Protein AF-A0A7V9T1X7-F1 (afdb_monomer)

Radius of gyration: 22.52 Å; Cα contacts (8 Å, |Δi|>4): 273; chains: 1; bounding box: 65×38×74 Å

Nearest PDB structures (foldseek):
  7rl1-assembly1_A  TM=2.220E-01  e=2.758E+00  Adeno-associated virus
  4rso-assembly1_A  TM=2.063E-01  e=3.321E+00  Non-human primate Adeno-associated virus

Secondary structure (DSSP, 8-state):
-----------EEEEEEEESTT-S-EEEETTS-TT--TTT-EEEETT--EEEEEEPPTTEEEEEEEESS-BSSSEEEE--SS-EEEEEEEEEPPP--HHHHHHHHTTSS---HHHHHHHHHHTT-SSS--HHHHHHHHHHTT----HHHHHHHHHHHHT---

Sequence (162 aa):
MPDTVRASFSAQYRVTVQLVNALPGSVATAAAPPGSDLDAGVFVPGGTPITLTATAPEGTFFGGWSGDTTSSSPALTLPMARAYSVRATFLSQVAVTVNAAADALLGRSSLTAEQASYLDSRGNRNGTFDLGDFLAFARAQGISPRAAVMQQVLSKTMGKAP

pLDDT: mean 87.81, std 11.96, range [30.59, 98.25]

Mean predicted aligned error: 7.55 Å

Solvent-accessible surface area (backbone atoms only — not comparable to full-atom values): 9573 Å² total; per-residue (Å²): 131,85,88,84,87,83,88,87,86,80,63,64,24,46,37,30,42,41,72,41,90,80,50,73,61,48,71,48,40,89,83,47,67,89,88,59,60,37,63,84,37,46,73,39,55,49,67,49,66,42,50,41,38,54,48,52,46,90,64,35,36,73,65,24,39,30,74,76,50,76,41,75,53,54,65,44,78,44,57,31,84,53,65,43,51,35,31,44,33,44,41,70,56,68,95,76,53,70,66,59,54,50,32,28,72,71,65,76,47,77,69,54,72,66,51,31,51,43,39,10,67,66,34,75,56,81,84,56,65,46,70,63,13,52,51,40,52,32,49,76,69,74,41,80,81,54,67,69,60,55,50,59,44,53,56,60,63,65,70,70,67,136

Structure (mmCIF, N/CA/C/O backbone):
data_AF-A0A7V9T1X7-F1
#
_entry.id   AF-A0A7V9T1X7-F1
#
loop_
_atom_site.group_PDB
_atom_site.id
_atom_site.type_symbol
_atom_site.label_atom_id
_atom_site.label_alt_id
_atom_site.label_comp_id
_atom_site.label_asym_id
_atom_site.label_entity_id
_atom_site.label_seq_id
_atom_site.pdbx_PDB_ins_code
_atom_site.Cartn_x
_atom_site.Cartn_y
_atom_site.Cartn_z
_atom_site.occupancy
_atom_site.B_iso_or_equiv
_atom_site.auth_seq_id
_atom_site.auth_comp_id
_atom_site.auth_asym_id
_atom_site.auth_atom_id
_atom_site.pdbx_PDB_model_num
ATOM 1 N N . MET A 1 1 ? 41.822 -3.941 -43.747 1.00 63.56 1 MET A N 1
ATOM 2 C CA . MET A 1 1 ? 41.187 -4.499 -42.535 1.00 63.56 1 MET A CA 1
ATOM 3 C C . MET A 1 1 ? 39.687 -4.413 -42.768 1.00 63.56 1 MET A C 1
ATOM 5 O O . MET A 1 1 ? 39.263 -3.319 -43.115 1.00 63.56 1 MET A O 1
ATOM 9 N N . PRO A 1 2 ? 38.902 -5.503 -42.719 1.00 70.25 2 PRO A N 1
ATOM 10 C CA . PRO A 1 2 ? 37.454 -5.371 -42.797 1.00 70.25 2 PRO A CA 1
ATOM 11 C C . PRO A 1 2 ? 36.943 -4.778 -41.481 1.00 70.25 2 PRO A C 1
ATOM 13 O O . PRO A 1 2 ? 37.338 -5.233 -40.405 1.00 70.25 2 PRO A O 1
ATOM 16 N N . ASP A 1 3 ? 36.069 -3.782 -41.565 1.00 73.88 3 ASP A N 1
ATOM 17 C CA . ASP A 1 3 ? 35.367 -3.281 -40.389 1.00 73.88 3 ASP A CA 1
ATOM 18 C C . ASP A 1 3 ? 34.322 -4.305 -39.949 1.00 73.88 3 ASP A C 1
ATOM 20 O O . ASP A 1 3 ? 33.558 -4.842 -40.752 1.00 73.88 3 ASP A O 1
ATOM 24 N N . THR A 1 4 ? 34.306 -4.600 -38.652 1.00 80.25 4 THR A N 1
ATOM 25 C CA . THR A 1 4 ? 33.301 -5.471 -38.043 1.00 80.25 4 THR A CA 1
ATOM 26 C C . THR A 1 4 ? 32.314 -4.611 -37.273 1.00 80.25 4 THR A C 1
ATOM 28 O O . THR A 1 4 ? 32.684 -3.971 -36.292 1.00 80.25 4 THR A O 1
ATOM 31 N N . VAL A 1 5 ? 31.046 -4.644 -37.674 1.00 80.25 5 VAL A N 1
ATOM 32 C CA . VAL A 1 5 ? 29.946 -4.060 -36.901 1.00 80.25 5 VAL A CA 1
ATOM 33 C C . VAL A 1 5 ? 29.268 -5.177 -36.113 1.00 80.25 5 VAL A C 1
ATOM 35 O O . VAL A 1 5 ? 28.891 -6.204 -36.677 1.00 80.25 5 VAL A O 1
ATOM 38 N N . ARG A 1 6 ? 29.118 -4.990 -34.798 1.00 81.62 6 ARG A N 1
ATOM 39 C CA . ARG A 1 6 ? 28.348 -5.887 -33.925 1.00 81.62 6 ARG A CA 1
ATOM 40 C C . ARG A 1 6 ? 27.069 -5.188 -33.482 1.00 81.62 6 ARG A C 1
ATOM 42 O O . ARG A 1 6 ? 27.130 -4.054 -33.020 1.00 81.62 6 ARG A O 1
ATOM 49 N N . ALA A 1 7 ? 25.942 -5.888 -33.572 1.00 81.31 7 ALA A N 1
ATOM 50 C CA . ALA A 1 7 ? 24.704 -5.496 -32.908 1.00 81.31 7 ALA A CA 1
ATOM 51 C C . ALA A 1 7 ? 24.566 -6.264 -31.585 1.00 81.31 7 ALA A C 1
ATOM 53 O O . ALA A 1 7 ? 24.898 -7.450 -31.517 1.00 81.31 7 ALA A O 1
ATOM 54 N N . SER A 1 8 ? 24.069 -5.597 -30.545 1.00 83.25 8 SER A N 1
ATOM 55 C CA . SER A 1 8 ? 23.649 -6.222 -29.291 1.00 83.25 8 SER A CA 1
ATOM 56 C C . SER A 1 8 ? 22.162 -5.962 -29.064 1.00 83.25 8 SER A C 1
ATOM 58 O O . SER A 1 8 ? 21.646 -4.895 -29.390 1.00 83.25 8 SER A O 1
ATOM 60 N N . PHE A 1 9 ? 21.475 -6.954 -28.504 1.00 84.50 9 PHE A N 1
ATOM 61 C CA . PHE A 1 9 ? 20.066 -6.865 -28.136 1.00 84.50 9 PHE A CA 1
ATOM 62 C C . PHE A 1 9 ? 19.936 -7.175 -26.651 1.00 84.50 9 PHE A C 1
ATOM 64 O O . PHE A 1 9 ? 20.570 -8.106 -26.151 1.00 84.50 9 PHE A O 1
ATOM 71 N N . SER A 1 10 ? 19.107 -6.409 -25.950 1.00 87.44 10 SER A N 1
ATOM 72 C CA . SER A 1 10 ? 18.728 -6.680 -24.568 1.00 87.44 10 SER A CA 1
ATOM 73 C C . SER A 1 10 ? 17.214 -6.802 -24.472 1.00 87.44 10 SER A C 1
ATOM 75 O O . SER A 1 10 ? 16.468 -6.081 -25.135 1.00 87.44 10 SER A O 1
ATOM 77 N N . ALA A 1 11 ? 16.753 -7.748 -23.657 1.00 93.06 11 ALA A N 1
ATOM 78 C CA . ALA A 1 11 ? 15.338 -7.847 -23.344 1.00 93.06 11 ALA A CA 1
ATOM 79 C C . ALA A 1 11 ? 14.935 -6.686 -22.428 1.00 93.06 11 ALA A C 1
ATOM 81 O O . ALA A 1 11 ? 15.673 -6.315 -21.511 1.00 93.06 11 ALA A O 1
ATOM 82 N N . GLN A 1 12 ? 13.738 -6.155 -22.648 1.00 96.12 12 GLN A N 1
ATOM 83 C CA . GLN A 1 12 ? 13.068 -5.253 -21.723 1.00 96.12 12 GLN A CA 1
ATOM 84 C C . GLN A 1 12 ? 11.692 -5.815 -21.396 1.00 96.12 12 GLN A C 1
ATOM 86 O O . GLN A 1 12 ? 11.034 -6.412 -22.250 1.00 96.12 12 GLN A O 1
ATOM 91 N N . TYR A 1 13 ? 11.249 -5.598 -20.166 1.00 97.44 13 TYR A N 1
ATOM 92 C CA . TYR A 1 13 ? 9.929 -5.999 -19.715 1.00 97.44 13 TYR A CA 1
ATOM 93 C C . TYR A 1 13 ? 9.149 -4.800 -19.207 1.00 97.44 13 TYR A C 1
ATOM 95 O O . TYR A 1 13 ? 9.691 -3.924 -18.533 1.00 97.44 13 TYR A O 1
ATOM 103 N N . ARG A 1 14 ? 7.857 -4.781 -19.533 1.00 97.25 14 ARG A N 1
ATOM 104 C CA . ARG A 1 14 ? 6.937 -3.735 -19.098 1.00 97.25 14 ARG A CA 1
ATOM 105 C C . ARG A 1 14 ? 6.441 -4.018 -17.683 1.00 97.25 14 ARG A C 1
ATOM 107 O O . ARG A 1 14 ? 5.999 -5.130 -17.399 1.00 97.25 14 ARG A O 1
ATOM 114 N N . VAL A 1 15 ? 6.476 -3.007 -16.824 1.00 97.75 15 VAL A N 1
ATOM 115 C CA . VAL A 1 15 ? 5.774 -2.984 -15.540 1.00 97.75 15 VAL A CA 1
ATOM 116 C C . VAL A 1 15 ? 4.600 -2.015 -15.622 1.00 97.75 15 VAL A C 1
ATOM 118 O O . VAL A 1 15 ? 4.764 -0.902 -16.119 1.00 97.75 15 VAL A O 1
ATOM 121 N N . THR A 1 16 ? 3.431 -2.431 -15.138 1.00 97.44 16 THR A N 1
ATOM 122 C CA . THR A 1 16 ? 2.274 -1.557 -14.917 1.00 97.44 16 THR A CA 1
ATOM 123 C C . THR A 1 16 ? 1.805 -1.583 -13.481 1.00 97.44 16 THR A C 1
ATOM 125 O O . THR A 1 16 ? 1.785 -2.637 -12.840 1.00 97.44 16 THR A O 1
ATOM 128 N N . VAL A 1 17 ? 1.377 -0.418 -13.005 1.00 97.12 17 VAL A N 1
ATOM 129 C CA . VAL A 1 17 ? 0.777 -0.236 -11.691 1.00 97.12 17 VAL A CA 1
ATOM 130 C C . VAL A 1 17 ? -0.567 0.449 -11.842 1.00 97.12 17 VAL A C 1
ATOM 132 O O . VAL A 1 17 ? -0.639 1.607 -12.233 1.00 97.12 17 VAL A O 1
ATOM 135 N N . GLN A 1 18 ? -1.624 -0.261 -11.463 1.00 95.50 18 GLN A N 1
ATOM 136 C CA . GLN A 1 18 ? -2.970 0.297 -11.396 1.00 95.50 18 GLN A CA 1
ATOM 137 C C . GLN A 1 18 ? -3.291 0.718 -9.967 1.00 95.50 18 GLN A C 1
ATOM 139 O O . GLN A 1 18 ? -3.219 -0.104 -9.048 1.00 95.50 18 GLN A O 1
ATOM 144 N N . LEU A 1 19 ? -3.684 1.976 -9.775 1.00 92.62 19 LEU A N 1
ATOM 145 C CA . LEU A 1 19 ? -4.285 2.400 -8.514 1.00 92.62 19 LEU A CA 1
ATOM 146 C C . LEU A 1 19 ? -5.721 1.875 -8.458 1.00 92.62 19 LEU A C 1
ATOM 148 O O . LEU A 1 19 ? -6.546 2.172 -9.320 1.00 92.62 19 LEU A O 1
ATOM 152 N N . VAL A 1 20 ? -6.017 1.057 -7.454 1.00 86.06 20 VAL A N 1
ATOM 153 C CA . VAL A 1 20 ? -7.392 0.633 -7.162 1.00 86.06 20 VAL A CA 1
ATOM 154 C C . VAL A 1 20 ? -8.113 1.805 -6.494 1.00 86.06 20 VAL A C 1
ATOM 156 O O . VAL A 1 20 ? -7.448 2.676 -5.954 1.00 86.06 20 VAL A O 1
ATOM 159 N N . ASN A 1 21 ? -9.450 1.845 -6.574 1.00 78.31 21 ASN A N 1
ATOM 160 C CA . ASN A 1 21 ? -10.377 2.727 -5.840 1.00 78.31 21 ASN A CA 1
ATOM 161 C C . ASN A 1 21 ? -10.179 4.257 -5.928 1.00 78.31 21 ASN A C 1
ATOM 163 O O . ASN A 1 21 ? -10.926 4.983 -5.277 1.00 78.31 21 ASN A O 1
ATOM 167 N N . ALA A 1 22 ? -9.264 4.742 -6.776 1.00 74.31 22 ALA A N 1
ATOM 168 C CA . ALA A 1 22 ? -9.024 6.164 -7.058 1.00 74.31 22 ALA A CA 1
ATOM 169 C C . ALA A 1 22 ? -8.796 7.038 -5.807 1.00 74.31 22 ALA A C 1
ATOM 171 O O . ALA A 1 22 ? -8.912 8.263 -5.877 1.00 74.31 22 ALA A O 1
ATOM 172 N N . LEU A 1 23 ? -8.464 6.425 -4.667 1.00 84.25 23 LEU A N 1
ATOM 173 C CA . LEU A 1 23 ? -8.081 7.169 -3.481 1.00 84.25 23 LEU A CA 1
ATOM 174 C C . LEU A 1 23 ? -6.708 7.820 -3.694 1.00 84.25 23 LEU A C 1
ATOM 176 O O . LEU A 1 23 ? -5.863 7.258 -4.400 1.00 84.25 23 LEU A O 1
ATOM 180 N N . PRO A 1 24 ? -6.465 8.994 -3.081 1.00 83.69 24 PRO A N 1
ATOM 181 C CA . PRO A 1 24 ? -5.171 9.652 -3.148 1.00 83.69 24 PRO A CA 1
ATOM 182 C C . PRO A 1 24 ? -4.053 8.707 -2.695 1.00 83.69 24 PRO A C 1
ATOM 184 O O . PRO A 1 24 ? -4.128 8.086 -1.638 1.00 83.69 24 PRO A O 1
ATOM 187 N N . GLY A 1 25 ? -3.011 8.606 -3.510 1.00 89.56 25 GLY A N 1
ATOM 188 C CA . GLY A 1 25 ? -1.891 7.698 -3.311 1.00 89.56 25 GLY A CA 1
ATOM 189 C C . GLY A 1 25 ? -0.936 7.806 -4.486 1.00 89.56 25 GLY A C 1
ATOM 190 O O . GLY A 1 25 ? -1.341 8.160 -5.593 1.00 89.56 25 GLY A O 1
ATOM 191 N N . SER A 1 26 ? 0.341 7.532 -4.255 1.00 93.19 26 SER A N 1
ATOM 192 C CA . SER A 1 26 ? 1.324 7.500 -5.333 1.00 93.19 26 SER A CA 1
ATOM 193 C C . SER A 1 26 ? 2.163 6.239 -5.266 1.00 93.19 26 SER A C 1
ATOM 195 O O . SER A 1 26 ? 2.379 5.647 -4.206 1.00 93.19 26 SER A O 1
ATOM 197 N N . VAL A 1 27 ? 2.627 5.816 -6.436 1.00 95.44 27 VAL A N 1
ATOM 198 C CA . VAL A 1 27 ? 3.621 4.762 -6.573 1.00 95.44 27 VAL A CA 1
ATOM 199 C C . VAL A 1 27 ? 4.770 5.316 -7.392 1.00 95.44 27 VAL A C 1
ATOM 201 O O . VAL A 1 27 ? 4.555 5.953 -8.419 1.00 95.44 27 VAL A O 1
ATOM 204 N N . ALA A 1 28 ? 5.990 5.064 -6.936 1.00 95.31 28 ALA A N 1
ATOM 205 C CA . ALA A 1 28 ? 7.202 5.450 -7.638 1.00 95.31 28 ALA A CA 1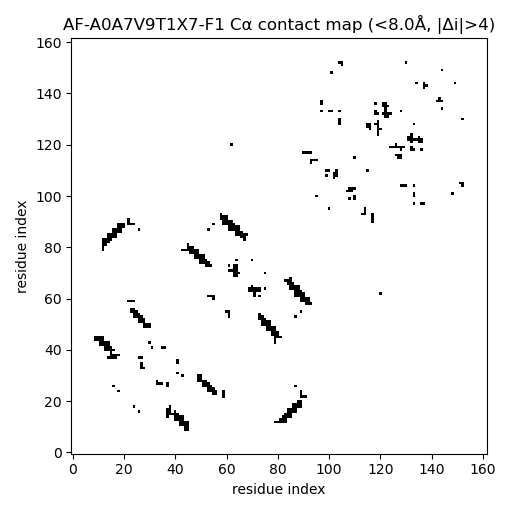
ATOM 206 C C . ALA A 1 28 ? 8.205 4.295 -7.675 1.00 95.31 28 ALA A C 1
ATOM 208 O O . ALA A 1 28 ? 8.146 3.358 -6.878 1.00 95.31 28 ALA A O 1
ATOM 209 N N . THR A 1 29 ? 9.156 4.381 -8.600 1.00 95.81 29 THR A N 1
ATOM 210 C CA . THR A 1 29 ? 10.301 3.476 -8.682 1.00 95.81 29 THR A CA 1
ATOM 211 C C . THR A 1 29 ? 11.522 4.231 -9.178 1.00 95.81 29 THR A C 1
ATOM 213 O O . THR A 1 29 ? 11.394 5.118 -10.013 1.00 95.81 29 THR A O 1
ATOM 216 N N . ALA A 1 30 ? 12.711 3.867 -8.697 1.00 93.25 30 ALA A N 1
ATOM 217 C CA . ALA A 1 30 ? 13.966 4.451 -9.175 1.00 93.25 30 ALA A CA 1
ATOM 218 C C . ALA A 1 30 ? 14.334 4.006 -10.605 1.00 93.25 30 ALA A C 1
ATOM 220 O O . ALA A 1 30 ? 15.217 4.591 -11.223 1.00 93.25 30 ALA A O 1
ATOM 221 N N . ALA A 1 31 ? 13.659 2.981 -11.139 1.00 90.31 31 ALA A N 1
ATOM 222 C CA . ALA A 1 31 ? 13.845 2.510 -12.511 1.00 90.31 31 ALA A CA 1
ATOM 223 C C . ALA A 1 31 ? 13.173 3.407 -13.569 1.00 90.31 31 ALA A C 1
ATOM 225 O O . ALA A 1 31 ? 13.280 3.131 -14.761 1.00 90.31 31 ALA A O 1
ATOM 226 N N . ALA A 1 32 ? 12.475 4.461 -13.141 1.00 89.94 32 ALA A N 1
ATOM 227 C CA . ALA A 1 32 ? 11.799 5.424 -13.996 1.00 89.94 32 ALA A CA 1
ATOM 228 C C . ALA A 1 32 ? 12.011 6.848 -13.449 1.00 89.94 32 ALA A C 1
ATOM 230 O O . ALA A 1 32 ? 12.193 7.015 -12.240 1.00 89.94 32 ALA A O 1
ATOM 231 N N . PRO A 1 33 ? 11.951 7.892 -14.293 1.00 89.75 33 PRO A N 1
ATOM 232 C CA . PRO A 1 33 ? 11.900 9.267 -13.810 1.00 89.75 33 PRO A CA 1
ATOM 233 C C . PRO A 1 33 ? 10.741 9.487 -12.817 1.00 89.75 33 PRO A C 1
ATOM 235 O O . PRO A 1 33 ? 9.663 8.904 -13.000 1.00 89.75 33 PRO A O 1
ATOM 238 N N . PRO A 1 34 ? 10.907 10.348 -11.796 1.00 86.69 34 PRO A N 1
ATOM 239 C CA . PRO A 1 34 ? 9.810 10.740 -10.915 1.00 86.69 34 PRO A CA 1
ATOM 240 C C . PRO A 1 34 ? 8.600 11.253 -11.707 1.00 86.69 34 PRO A C 1
ATOM 242 O O . PRO A 1 34 ? 8.755 12.028 -12.647 1.00 86.69 34 PRO A O 1
ATOM 245 N N . GLY A 1 35 ? 7.398 10.816 -11.325 1.00 83.25 35 GLY A N 1
ATOM 246 C CA . GLY A 1 35 ? 6.154 11.190 -12.007 1.00 83.25 35 GLY A CA 1
ATOM 247 C C . GLY A 1 35 ? 5.857 10.419 -13.298 1.00 83.25 35 GLY A C 1
ATOM 248 O O . GLY A 1 35 ? 4.893 10.756 -13.977 1.00 83.25 35 GLY A O 1
ATOM 249 N N . SER A 1 36 ? 6.646 9.392 -13.638 1.00 90.69 36 SER A N 1
ATOM 250 C CA . SER A 1 36 ? 6.313 8.486 -14.746 1.00 90.69 36 SER A CA 1
ATOM 251 C C . SER A 1 36 ? 4.921 7.877 -14.567 1.00 90.69 36 SER A C 1
ATOM 253 O O . SER A 1 36 ? 4.573 7.424 -13.475 1.00 90.69 36 SER A O 1
ATOM 255 N N . ASP A 1 37 ? 4.156 7.817 -15.657 1.00 91.81 37 ASP A N 1
ATOM 256 C CA . ASP A 1 37 ? 2.854 7.158 -15.682 1.00 91.81 37 ASP A CA 1
ATOM 257 C C . ASP A 1 37 ? 3.035 5.633 -15.654 1.00 91.81 37 ASP A C 1
ATOM 259 O O . ASP A 1 37 ? 3.262 4.972 -16.670 1.00 91.81 37 ASP A O 1
ATOM 263 N N . LEU A 1 38 ? 2.973 5.068 -14.449 1.00 94.06 38 LEU A N 1
ATOM 264 C CA . LEU A 1 38 ? 3.076 3.629 -14.241 1.00 94.06 38 LEU A CA 1
ATOM 265 C C . LEU A 1 38 ? 1.819 2.868 -14.685 1.00 94.06 38 LEU A C 1
ATOM 267 O O . LEU A 1 38 ? 1.917 1.655 -14.853 1.00 94.06 38 LEU A O 1
ATOM 271 N N . ASP A 1 39 ? 0.678 3.520 -14.917 1.00 93.62 39 ASP A N 1
ATOM 272 C CA . ASP A 1 39 ? -0.510 2.855 -15.473 1.00 93.62 39 ASP A CA 1
ATOM 273 C C . ASP A 1 39 ? -0.333 2.635 -16.986 1.00 93.62 39 ASP A C 1
ATOM 275 O O . ASP A 1 39 ? -0.495 1.522 -17.503 1.00 93.62 39 ASP A O 1
ATOM 279 N N . ALA A 1 40 ? 0.179 3.656 -17.689 1.00 93.44 40 ALA A N 1
ATOM 280 C CA . ALA A 1 40 ? 0.662 3.528 -19.069 1.00 93.44 40 ALA A CA 1
ATOM 281 C C . ALA A 1 40 ? 1.905 2.627 -19.194 1.00 93.44 40 ALA A C 1
ATOM 283 O O . ALA A 1 40 ? 2.182 2.082 -20.269 1.00 93.44 40 ALA A O 1
ATOM 284 N N . GLY A 1 41 ? 2.595 2.383 -18.084 1.00 95.19 41 GLY A N 1
ATOM 285 C CA . GLY A 1 41 ? 3.633 1.378 -17.920 1.00 95.19 41 GLY A CA 1
ATOM 286 C C . GLY A 1 41 ? 5.028 1.830 -18.337 1.00 95.19 41 GLY A C 1
ATOM 287 O O . GLY A 1 41 ? 5.219 2.649 -19.231 1.00 95.19 41 GLY A O 1
ATOM 288 N N . VAL A 1 42 ? 6.028 1.235 -17.690 1.00 95.75 42 VAL A N 1
ATOM 289 C CA . VAL A 1 42 ? 7.449 1.546 -17.890 1.00 95.75 42 VAL A CA 1
ATOM 290 C C . VAL A 1 42 ? 8.194 0.291 -18.333 1.00 95.75 42 VAL A C 1
ATOM 292 O O . VAL A 1 42 ? 7.947 -0.797 -17.817 1.00 95.75 42 VAL A O 1
ATOM 295 N N . PHE A 1 43 ? 9.115 0.431 -19.286 1.00 95.31 43 PHE A N 1
ATOM 296 C CA . PHE A 1 43 ? 9.993 -0.655 -19.719 1.00 95.31 43 PHE A CA 1
ATOM 297 C C . PHE A 1 43 ? 11.300 -0.639 -18.936 1.00 95.31 43 PHE A C 1
ATOM 299 O O . PHE A 1 43 ? 11.978 0.382 -18.857 1.00 95.31 43 PHE A O 1
ATOM 306 N N . VAL A 1 44 ? 11.664 -1.794 -18.387 1.00 95.44 44 VAL A N 1
ATOM 307 C CA . VAL A 1 44 ? 12.876 -1.979 -17.587 1.00 95.44 44 VAL A CA 1
ATOM 308 C C . VAL A 1 44 ? 13.724 -3.090 -18.205 1.00 95.44 44 VAL A C 1
ATOM 310 O O . VAL A 1 44 ? 13.154 -4.079 -18.677 1.00 95.44 44 VAL A O 1
ATOM 313 N N . PRO A 1 45 ? 15.066 -2.976 -18.209 1.00 95.50 45 PRO A N 1
ATOM 314 C CA . PRO A 1 45 ? 15.942 -4.064 -18.628 1.00 95.50 45 PRO A CA 1
ATOM 315 C C . PRO A 1 45 ? 15.639 -5.381 -17.905 1.00 95.50 45 PRO A C 1
ATOM 317 O O . PRO A 1 45 ? 15.465 -5.423 -16.685 1.00 95.50 45 PRO A O 1
ATOM 320 N N . GLY A 1 46 ? 15.599 -6.472 -18.667 1.00 96.25 46 GLY A N 1
ATOM 321 C CA . GLY A 1 46 ? 15.377 -7.805 -18.125 1.00 96.25 46 GLY A CA 1
ATOM 322 C C . GLY A 1 46 ? 16.456 -8.211 -17.122 1.00 96.25 46 GLY A C 1
ATOM 323 O O . GLY A 1 46 ? 17.633 -7.902 -17.299 1.00 96.25 46 GLY A O 1
ATOM 324 N N . GLY A 1 47 ? 16.042 -8.894 -16.055 1.00 94.62 47 GLY A N 1
ATOM 325 C CA . GLY A 1 47 ? 16.928 -9.361 -14.986 1.00 94.62 47 GLY A CA 1
ATOM 326 C C . GLY A 1 47 ? 17.455 -8.259 -14.063 1.00 94.62 47 GLY A C 1
ATOM 327 O O . GLY A 1 47 ? 18.296 -8.550 -13.218 1.00 94.62 47 GLY A O 1
ATOM 328 N N . THR A 1 48 ? 16.980 -7.016 -14.207 1.00 95.00 48 THR A N 1
ATOM 329 C CA . THR A 1 48 ? 17.295 -5.908 -13.296 1.00 95.00 48 THR A CA 1
ATOM 330 C C . THR A 1 48 ? 16.168 -5.761 -12.277 1.00 95.00 48 THR A C 1
ATOM 332 O O . THR A 1 48 ? 15.089 -5.290 -12.646 1.00 95.00 48 THR A O 1
ATOM 335 N N . PRO A 1 49 ? 16.371 -6.138 -11.002 1.00 96.56 49 PRO A N 1
ATOM 336 C CA . PRO A 1 49 ? 15.338 -5.976 -9.996 1.00 96.56 49 PRO A CA 1
ATOM 337 C C . PRO A 1 49 ? 14.985 -4.503 -9.795 1.00 96.56 49 PRO A C 1
ATOM 339 O O . PRO A 1 49 ? 15.868 -3.650 -9.706 1.00 96.56 49 PRO A O 1
ATOM 342 N N . ILE A 1 50 ? 13.694 -4.215 -9.674 1.00 97.19 50 ILE A N 1
ATOM 343 C CA . ILE A 1 50 ? 13.181 -2.889 -9.326 1.00 97.19 50 ILE A CA 1
ATOM 344 C C . ILE A 1 50 ? 12.433 -2.954 -8.010 1.00 97.19 50 ILE A C 1
ATOM 346 O O . ILE A 1 50 ? 11.861 -3.987 -7.668 1.00 97.19 50 ILE A O 1
ATOM 350 N N . THR A 1 51 ? 12.370 -1.827 -7.312 1.00 97.88 51 THR A N 1
ATOM 351 C CA . THR A 1 51 ? 11.489 -1.662 -6.156 1.00 97.88 51 THR A CA 1
ATOM 352 C C . THR A 1 51 ? 10.436 -0.617 -6.487 1.00 97.88 51 THR A C 1
ATOM 354 O O . THR A 1 51 ? 10.768 0.505 -6.878 1.00 97.88 51 THR A O 1
ATOM 357 N N . LEU A 1 52 ? 9.171 -1.009 -6.364 1.00 97.81 52 LEU A N 1
ATOM 358 C CA . LEU A 1 52 ? 8.026 -0.113 -6.345 1.00 97.81 52 LEU A CA 1
ATOM 359 C C . LEU A 1 52 ? 7.789 0.323 -4.900 1.00 97.81 52 LEU A C 1
ATOM 361 O O . LEU A 1 52 ? 7.744 -0.516 -3.998 1.00 97.81 52 LEU A O 1
ATOM 365 N N . THR A 1 53 ? 7.612 1.621 -4.689 1.00 97.31 53 THR A N 1
ATOM 366 C CA . THR A 1 53 ? 7.342 2.207 -3.377 1.00 97.31 53 THR A CA 1
ATOM 367 C C . THR A 1 53 ? 5.994 2.903 -3.422 1.00 97.31 53 THR A C 1
ATOM 369 O O . THR A 1 53 ? 5.824 3.863 -4.172 1.00 97.31 53 THR A O 1
ATOM 372 N N . ALA A 1 54 ? 5.045 2.423 -2.621 1.00 96.31 54 ALA A N 1
ATOM 373 C CA . ALA A 1 54 ? 3.766 3.083 -2.408 1.00 96.31 54 ALA A CA 1
ATOM 374 C C . ALA A 1 54 ? 3.882 4.136 -1.299 1.00 96.31 54 ALA A C 1
ATOM 376 O O . ALA A 1 54 ? 4.416 3.868 -0.221 1.00 96.31 54 ALA A O 1
ATOM 377 N N . THR A 1 55 ? 3.353 5.330 -1.547 1.00 95.19 55 THR A N 1
ATOM 378 C CA . THR A 1 55 ? 3.272 6.417 -0.569 1.00 95.19 55 THR A CA 1
ATOM 379 C C . THR A 1 55 ? 1.816 6.817 -0.390 1.00 95.19 55 THR A C 1
ATOM 381 O O . THR A 1 55 ? 1.157 7.261 -1.329 1.00 95.19 55 THR A O 1
ATOM 384 N N . ALA A 1 56 ? 1.312 6.619 0.827 1.00 93.69 56 ALA A N 1
ATOM 385 C CA . ALA A 1 56 ? -0.029 7.026 1.216 1.00 93.69 56 ALA A CA 1
ATOM 386 C C . ALA A 1 56 ? 0.021 8.463 1.770 1.00 93.69 56 ALA A C 1
ATOM 388 O O . ALA A 1 56 ? 0.812 8.712 2.686 1.00 93.69 56 ALA A O 1
ATOM 389 N N . PRO A 1 57 ? -0.760 9.413 1.229 1.00 92.31 57 PRO A N 1
ATOM 390 C CA . PRO A 1 57 ? -0.914 10.735 1.825 1.00 92.31 57 PRO A CA 1
ATOM 391 C C . PRO A 1 57 ? -1.674 10.668 3.156 1.00 92.31 57 PRO A C 1
ATOM 393 O O . PRO A 1 57 ? -2.301 9.658 3.490 1.00 92.31 57 PRO A O 1
ATOM 396 N N . GLU A 1 58 ? -1.642 11.771 3.904 1.00 89.56 58 GLU A N 1
ATOM 397 C CA . GLU A 1 58 ? -2.402 11.919 5.146 1.00 89.56 58 GLU A CA 1
ATOM 398 C C . GLU A 1 58 ? -3.895 11.613 4.937 1.00 89.56 58 GLU A C 1
ATOM 400 O O . GLU A 1 58 ? -4.477 11.942 3.903 1.00 89.56 58 GLU A O 1
ATOM 405 N N . GLY A 1 59 ? -4.509 10.947 5.917 1.00 88.38 59 GLY A N 1
ATOM 406 C CA . GLY A 1 59 ? -5.904 10.512 5.830 1.00 88.38 59 GLY A CA 1
ATOM 407 C C . GLY A 1 59 ? -6.111 9.237 5.009 1.00 88.38 59 GLY A C 1
ATOM 408 O O . GLY A 1 59 ? -7.244 8.782 4.869 1.00 88.38 59 GLY A O 1
ATOM 409 N N . THR A 1 60 ? -5.042 8.616 4.505 1.00 90.62 60 THR A N 1
ATOM 410 C CA . THR A 1 60 ? -5.086 7.312 3.833 1.00 90.62 60 THR A CA 1
ATOM 411 C C . THR A 1 60 ? -3.989 6.389 4.355 1.00 90.62 60 THR A C 1
ATOM 413 O O . THR A 1 60 ? -3.054 6.807 5.037 1.00 90.62 60 THR A O 1
ATOM 416 N N . PHE A 1 61 ? -4.077 5.107 4.022 1.00 89.00 61 PHE A N 1
ATOM 417 C CA . PHE A 1 61 ? -2.992 4.157 4.234 1.00 89.00 61 PHE A CA 1
ATOM 418 C C . PHE A 1 61 ? -2.886 3.183 3.063 1.00 89.00 61 PHE A C 1
ATOM 420 O O . PHE A 1 61 ? -3.819 2.995 2.280 1.00 89.00 61 PHE A O 1
ATOM 427 N N . PHE A 1 62 ? -1.722 2.546 2.954 1.00 92.62 62 PHE A N 1
ATOM 428 C CA . PHE A 1 62 ? -1.485 1.518 1.954 1.00 92.62 62 PHE A CA 1
ATOM 429 C C . PHE A 1 62 ? -2.163 0.203 2.364 1.00 92.62 62 PHE A C 1
ATOM 431 O O . PHE A 1 62 ? -1.806 -0.400 3.377 1.00 92.62 62 PHE A O 1
ATOM 438 N N . GLY A 1 63 ? -3.143 -0.231 1.573 1.00 89.75 63 GLY A N 1
ATOM 439 C CA . GLY A 1 63 ? -3.915 -1.457 1.779 1.00 89.75 63 GLY A CA 1
ATOM 440 C C . GLY A 1 63 ? -3.223 -2.720 1.258 1.00 89.75 63 GLY A C 1
ATOM 441 O O . GLY A 1 63 ? -3.509 -3.810 1.748 1.00 89.75 63 GLY A O 1
ATOM 442 N N . GLY A 1 64 ? -2.288 -2.588 0.312 1.00 93.19 64 GLY A N 1
ATOM 443 C CA . GLY A 1 64 ? -1.493 -3.706 -0.199 1.00 93.19 64 GLY A CA 1
ATOM 444 C C . GLY A 1 64 ? -1.347 -3.740 -1.720 1.00 93.19 64 GLY A C 1
ATOM 445 O O . GLY A 1 64 ? -2.054 -3.058 -2.467 1.00 93.19 64 GLY A O 1
ATOM 446 N N . TRP A 1 65 ? -0.413 -4.579 -2.160 1.00 96.50 65 TRP A N 1
ATOM 447 C CA . TRP A 1 65 ? -0.193 -4.970 -3.546 1.00 96.50 65 TRP A CA 1
ATOM 448 C C . TRP A 1 65 ? -1.021 -6.205 -3.901 1.00 96.50 65 TRP A C 1
ATOM 450 O O . TRP A 1 65 ? -1.113 -7.141 -3.104 1.00 96.50 65 TRP A O 1
ATOM 460 N N . SER A 1 66 ? -1.566 -6.235 -5.115 1.00 96.00 66 SER A N 1
ATOM 461 C CA . SER A 1 66 ? -2.194 -7.417 -5.723 1.00 96.00 66 SER A CA 1
ATOM 462 C C . SER A 1 66 ? -1.916 -7.491 -7.233 1.00 96.00 66 SER A C 1
ATOM 464 O O . SER A 1 66 ? -1.185 -6.661 -7.775 1.00 96.00 66 SER A O 1
ATOM 466 N N . GLY A 1 67 ? -2.486 -8.480 -7.930 1.00 96.62 67 GLY A N 1
ATOM 467 C CA . GLY A 1 67 ? -2.234 -8.743 -9.350 1.00 96.62 67 GLY A CA 1
ATOM 468 C C . GLY A 1 67 ? -1.219 -9.867 -9.518 1.00 96.62 67 GLY A C 1
ATOM 469 O O . GLY A 1 67 ? -1.397 -10.938 -8.948 1.00 96.62 67 GLY A O 1
ATOM 470 N N . ASP A 1 68 ? -0.148 -9.616 -10.269 1.00 97.69 68 ASP A N 1
ATOM 471 C CA . ASP A 1 68 ? 0.925 -10.597 -10.477 1.00 97.69 68 ASP A CA 1
ATOM 472 C C . ASP A 1 68 ? 1.686 -10.987 -9.200 1.00 97.69 68 ASP A C 1
ATOM 474 O O . ASP A 1 68 ? 2.304 -12.051 -9.151 1.00 97.69 68 ASP A O 1
ATOM 478 N N . THR A 1 69 ? 1.645 -10.126 -8.181 1.00 95.56 69 THR A N 1
ATOM 479 C CA . THR A 1 69 ? 2.269 -10.349 -6.876 1.00 95.56 69 THR A CA 1
ATOM 480 C C . THR A 1 69 ? 1.369 -9.797 -5.777 1.00 95.56 69 THR A C 1
ATOM 482 O O . THR A 1 69 ? 0.715 -8.771 -5.960 1.00 95.56 69 THR A O 1
ATOM 485 N N . THR A 1 70 ? 1.377 -10.440 -4.609 1.00 94.50 70 THR A N 1
ATOM 486 C CA . THR A 1 70 ? 0.680 -9.968 -3.406 1.00 94.50 70 THR A CA 1
ATOM 487 C C . THR A 1 70 ? 1.675 -9.612 -2.310 1.00 94.50 70 THR A C 1
ATOM 489 O O . THR A 1 70 ? 2.582 -10.390 -2.020 1.00 94.50 70 THR A O 1
ATOM 492 N N . SER A 1 71 ? 1.506 -8.456 -1.675 1.00 94.81 71 SER A N 1
ATOM 493 C CA . SER A 1 71 ? 2.339 -8.037 -0.543 1.00 94.81 71 SER A CA 1
ATOM 494 C C . SER A 1 71 ? 1.633 -6.959 0.266 1.00 94.81 71 SER A C 1
ATOM 496 O O . SER A 1 71 ? 1.008 -6.068 -0.297 1.00 94.81 71 SER A O 1
ATOM 498 N N . SER A 1 72 ? 1.767 -6.996 1.589 1.00 91.00 72 SER A N 1
ATOM 499 C CA . SER A 1 72 ? 1.300 -5.913 2.461 1.00 91.00 72 SER A CA 1
ATOM 500 C C . SER A 1 72 ? 2.375 -4.873 2.772 1.00 91.00 72 SER A C 1
ATOM 502 O O . SER A 1 72 ? 2.094 -3.892 3.454 1.00 91.00 72 SER A O 1
ATOM 504 N N . SER A 1 73 ? 3.613 -5.098 2.325 1.00 94.75 73 SER A N 1
ATOM 505 C CA . SER A 1 73 ? 4.692 -4.122 2.458 1.00 94.75 73 SER A CA 1
ATOM 506 C C . SER A 1 73 ? 4.497 -3.001 1.434 1.00 94.75 73 SER A C 1
ATOM 508 O O . SER A 1 73 ? 4.287 -3.306 0.260 1.00 94.75 73 SER A O 1
ATOM 510 N N . PRO A 1 74 ? 4.617 -1.716 1.815 1.00 95.75 74 PRO A N 1
ATOM 511 C CA . PRO A 1 74 ? 4.562 -0.604 0.863 1.00 95.75 74 PRO A CA 1
ATOM 512 C C . PRO A 1 74 ? 5.719 -0.627 -0.146 1.00 95.75 74 PRO A C 1
ATOM 514 O O . PRO A 1 74 ? 5.584 -0.078 -1.235 1.00 95.75 74 PRO A O 1
ATOM 517 N N . ALA A 1 75 ? 6.828 -1.297 0.181 1.00 97.94 75 ALA A N 1
ATOM 518 C CA . ALA A 1 75 ? 7.901 -1.600 -0.758 1.00 97.94 75 ALA A CA 1
ATOM 519 C C . ALA A 1 75 ? 7.699 -2.997 -1.368 1.00 97.94 75 ALA A C 1
ATOM 521 O O . ALA A 1 75 ? 7.603 -3.986 -0.632 1.00 97.94 75 ALA A O 1
ATOM 522 N N . LEU A 1 76 ? 7.668 -3.077 -2.701 1.00 98.25 76 LEU A N 1
ATOM 523 C CA . LEU A 1 76 ? 7.559 -4.316 -3.470 1.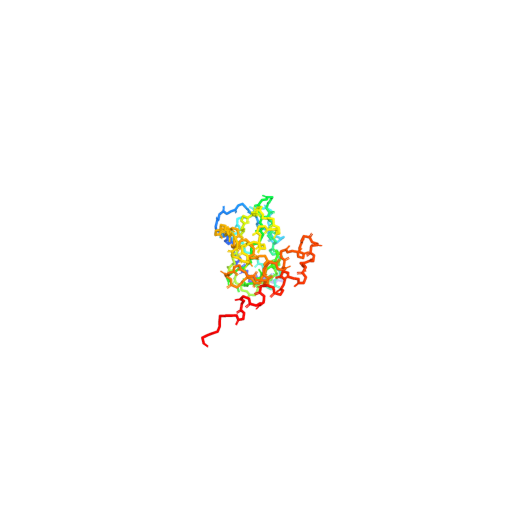00 98.25 76 LEU A CA 1
ATOM 524 C C . LEU A 1 76 ? 8.717 -4.434 -4.459 1.00 98.25 76 LEU A C 1
ATOM 526 O O . LEU A 1 76 ? 8.834 -3.631 -5.382 1.00 98.25 76 LEU A O 1
ATOM 530 N N . THR A 1 77 ? 9.539 -5.468 -4.300 1.00 98.19 77 THR A N 1
ATOM 531 C CA . THR A 1 77 ? 10.633 -5.762 -5.229 1.00 98.19 77 THR A CA 1
ATOM 532 C C . THR A 1 77 ? 10.183 -6.749 -6.302 1.00 98.19 77 THR A C 1
ATOM 534 O O . THR A 1 77 ? 9.643 -7.811 -5.993 1.00 98.19 77 THR A O 1
ATOM 537 N N . LEU A 1 78 ? 10.426 -6.408 -7.567 1.00 97.94 78 LEU A N 1
ATOM 53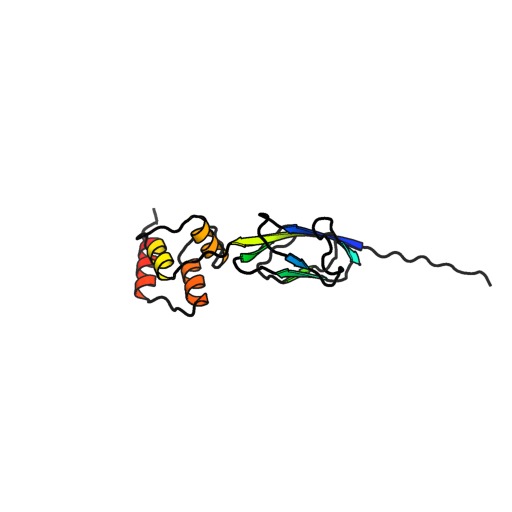8 C CA . LEU A 1 78 ? 10.140 -7.234 -8.737 1.00 97.94 78 LEU A CA 1
ATOM 539 C C . LEU A 1 78 ? 11.458 -7.559 -9.452 1.00 97.94 78 LEU A C 1
ATOM 541 O O . LEU A 1 78 ? 12.181 -6.633 -9.805 1.00 97.94 78 LEU A O 1
ATOM 545 N N . PRO A 1 79 ? 11.785 -8.835 -9.720 1.00 97.19 79 PRO A N 1
ATOM 546 C CA . PRO A 1 79 ? 13.058 -9.216 -10.342 1.00 97.19 79 PRO A CA 1
ATOM 547 C C . PRO A 1 79 ? 13.159 -8.872 -11.840 1.00 97.19 79 PRO A C 1
ATOM 549 O O . PRO A 1 79 ? 14.214 -9.066 -12.437 1.00 97.19 79 PRO A O 1
ATOM 552 N N . MET A 1 80 ? 12.067 -8.413 -12.466 1.00 96.81 80 MET A N 1
ATOM 553 C CA . MET A 1 80 ? 11.972 -8.126 -13.906 1.00 96.81 80 MET A CA 1
ATOM 554 C C . MET A 1 80 ? 12.460 -9.281 -14.797 1.00 96.81 80 MET A C 1
ATOM 556 O O . MET A 1 80 ? 13.188 -9.082 -15.765 1.00 96.81 80 MET A O 1
ATOM 560 N N . ALA A 1 81 ? 12.047 -10.512 -14.480 1.00 96.50 81 ALA A N 1
ATOM 561 C CA . ALA A 1 81 ? 12.261 -11.687 -15.336 1.00 96.50 81 ALA A CA 1
ATOM 562 C C . ALA A 1 81 ? 11.177 -11.852 -16.424 1.00 96.50 81 ALA A C 1
ATOM 564 O O . ALA A 1 81 ? 11.325 -12.663 -17.334 1.00 96.50 81 ALA A O 1
ATOM 565 N N . ARG A 1 82 ? 10.082 -11.094 -16.306 1.00 97.19 82 ARG A N 1
ATOM 566 C CA . ARG A 1 82 ? 8.940 -11.018 -17.223 1.00 97.19 82 ARG A CA 1
ATOM 567 C C . ARG A 1 82 ? 8.257 -9.659 -17.066 1.00 97.19 82 ARG A C 1
ATOM 569 O O . ARG A 1 82 ? 8.629 -8.880 -16.187 1.00 97.19 82 ARG A O 1
ATOM 576 N N . ALA A 1 83 ? 7.235 -9.394 -17.876 1.00 97.94 83 ALA A N 1
ATOM 577 C CA . ALA A 1 83 ? 6.329 -8.274 -17.635 1.00 97.94 83 ALA A CA 1
ATOM 578 C C . ALA A 1 83 ? 5.506 -8.495 -16.353 1.00 97.94 83 ALA A C 1
ATOM 580 O O . ALA A 1 83 ? 5.126 -9.633 -16.059 1.00 97.94 83 ALA A O 1
ATOM 581 N N . TYR A 1 84 ? 5.227 -7.414 -15.624 1.00 98.25 84 TYR A N 1
ATOM 582 C CA . TYR A 1 84 ? 4.435 -7.422 -14.391 1.00 98.25 84 TYR A CA 1
ATOM 583 C C . TYR A 1 84 ? 3.285 -6.420 -14.477 1.00 98.25 84 TYR A C 1
ATOM 585 O O . TYR A 1 84 ? 3.491 -5.268 -14.844 1.00 98.25 84 TYR A O 1
ATOM 593 N N . SER A 1 85 ? 2.095 -6.838 -14.065 1.00 98.00 85 SER A N 1
ATOM 594 C CA .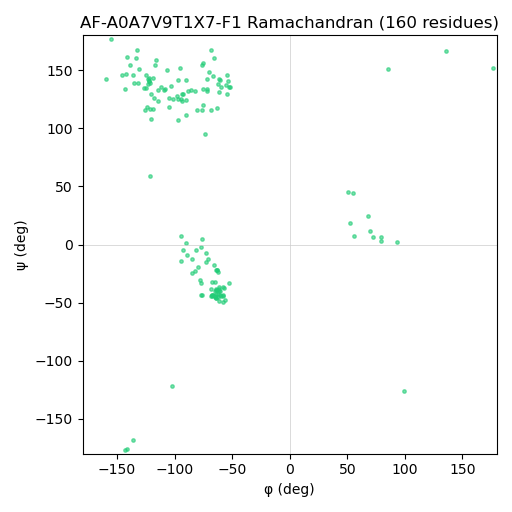 SER A 1 85 ? 0.936 -5.987 -13.834 1.00 98.00 85 SER A CA 1
ATOM 595 C C . SER A 1 85 ? 0.494 -6.126 -12.385 1.00 98.00 85 SER A C 1
ATOM 597 O O . SER A 1 85 ? -0.066 -7.148 -11.977 1.00 98.00 85 SER A O 1
ATOM 599 N N . VAL A 1 86 ? 0.741 -5.084 -11.600 1.00 98.12 86 VAL A N 1
ATOM 600 C CA . VAL A 1 86 ? 0.380 -5.038 -10.184 1.00 98.12 86 VAL A CA 1
ATOM 601 C C . VAL A 1 86 ? -0.645 -3.945 -9.920 1.00 98.12 86 VAL A C 1
ATOM 603 O O . VAL A 1 86 ? -0.826 -3.005 -10.692 1.00 98.12 86 VAL A O 1
ATOM 606 N N . ARG A 1 87 ? -1.346 -4.091 -8.807 1.00 97.25 87 ARG A N 1
ATOM 607 C CA . ARG A 1 87 ? -2.365 -3.170 -8.325 1.00 97.25 87 ARG A CA 1
ATOM 608 C C . ARG A 1 87 ? -1.946 -2.661 -6.958 1.00 97.25 87 ARG A C 1
ATOM 610 O O . ARG A 1 87 ? -1.633 -3.473 -6.090 1.00 97.25 87 ARG A O 1
ATOM 617 N N . ALA A 1 88 ? -1.963 -1.349 -6.767 1.00 96.44 88 ALA A N 1
ATOM 618 C CA . ALA A 1 88 ? -1.773 -0.712 -5.471 1.00 96.44 88 ALA A CA 1
ATOM 619 C C . ALA A 1 88 ? -3.138 -0.300 -4.923 1.00 96.44 88 ALA A C 1
ATOM 621 O O . ALA A 1 88 ? -3.886 0.412 -5.592 1.00 96.44 88 ALA A O 1
ATOM 622 N N . THR A 1 89 ? -3.464 -0.744 -3.714 1.00 93.44 89 THR A N 1
ATOM 623 C CA . THR A 1 89 ? -4.700 -0.338 -3.042 1.00 93.44 89 THR A CA 1
ATOM 624 C C . THR A 1 89 ? -4.364 0.667 -1.955 1.00 93.44 89 THR A C 1
ATOM 626 O O . THR A 1 89 ? -3.543 0.381 -1.085 1.00 93.44 89 THR A O 1
ATOM 629 N N . PHE A 1 90 ? -5.014 1.823 -1.991 1.00 92.75 90 PHE A N 1
ATOM 630 C CA . PHE A 1 90 ? -5.030 2.783 -0.892 1.00 92.75 90 PHE A CA 1
ATOM 631 C C . PHE A 1 90 ? -6.398 2.725 -0.230 1.00 92.75 90 PHE A C 1
ATOM 633 O O . PHE A 1 90 ? -7.372 2.344 -0.866 1.00 92.75 90 PHE A O 1
ATOM 640 N N . LEU A 1 91 ? -6.483 3.008 1.059 1.00 88.00 91 LEU A N 1
ATOM 641 C CA . LEU A 1 91 ? -7.731 2.937 1.812 1.00 88.00 91 LEU A CA 1
ATOM 642 C C . LEU A 1 91 ? -7.838 4.164 2.713 1.00 88.00 91 LEU A C 1
ATOM 644 O O . LEU A 1 91 ? -6.822 4.657 3.211 1.00 88.00 91 LEU A O 1
ATOM 648 N N . SER A 1 92 ? -9.060 4.654 2.918 1.00 88.12 92 SER A N 1
ATOM 649 C CA . SER A 1 92 ? -9.332 5.777 3.813 1.00 88.12 92 SER A CA 1
ATOM 650 C C . SER A 1 92 ? -8.922 5.428 5.236 1.00 88.12 92 SER A C 1
ATOM 652 O O . SER A 1 92 ? -9.293 4.381 5.772 1.00 88.12 92 SER A O 1
ATOM 654 N N . GLN A 1 93 ? -8.184 6.322 5.878 1.00 88.50 93 GLN A N 1
ATOM 655 C CA . GLN A 1 93 ? -7.948 6.228 7.304 1.00 88.50 93 GLN A CA 1
ATOM 656 C C . GLN A 1 93 ? -9.166 6.787 8.036 1.00 88.50 93 GLN A C 1
ATOM 658 O O . GLN A 1 93 ? -9.464 7.976 7.946 1.00 88.50 93 GLN A O 1
ATOM 663 N N . VAL A 1 94 ? -9.856 5.934 8.793 1.00 89.31 94 VAL A N 1
ATOM 664 C CA . VAL A 1 94 ? -11.029 6.348 9.566 1.00 89.31 94 VAL A CA 1
ATOM 665 C C . VAL A 1 94 ? -10.670 6.493 11.039 1.00 89.31 94 VAL A C 1
ATOM 667 O O . VAL A 1 94 ? -9.988 5.647 11.624 1.00 89.31 94 VAL A O 1
ATOM 670 N N . ALA A 1 95 ? -11.158 7.566 11.662 1.00 88.62 95 ALA A N 1
ATOM 671 C CA . ALA A 1 95 ? -11.055 7.741 13.100 1.00 88.62 95 ALA A CA 1
ATOM 672 C C . ALA A 1 95 ? -11.945 6.712 13.817 1.00 88.62 95 ALA A C 1
ATOM 674 O O . ALA A 1 95 ? -13.173 6.727 13.703 1.00 88.62 95 ALA A O 1
ATOM 675 N N . VAL A 1 96 ? -11.312 5.823 14.579 1.00 91.50 96 VAL A N 1
ATOM 676 C CA . VAL A 1 96 ? -11.978 4.870 15.468 1.00 91.50 96 VAL A CA 1
ATOM 677 C C . VAL A 1 96 ? -11.290 4.936 16.826 1.00 91.50 96 VAL A C 1
ATOM 679 O O . VAL A 1 96 ? -10.068 5.051 16.902 1.00 91.50 96 VAL A O 1
ATOM 682 N N . THR A 1 97 ? -12.060 4.889 17.910 1.00 92.06 97 THR A N 1
ATOM 683 C CA . THR A 1 97 ? -11.510 4.776 19.268 1.00 92.06 97 THR A CA 1
ATOM 684 C C . THR A 1 97 ? -11.483 3.311 19.696 1.00 92.06 97 THR A C 1
ATOM 686 O O . THR A 1 97 ? -12.331 2.524 19.273 1.00 92.06 97 THR A O 1
ATOM 689 N N . VAL A 1 98 ? -10.551 2.925 20.57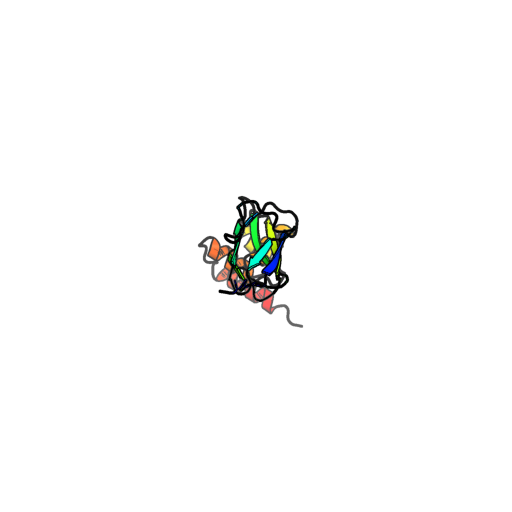6 1.00 90.12 98 VAL A N 1
ATOM 690 C CA . VAL A 1 98 ? -10.526 1.552 21.127 1.00 90.12 98 VAL A CA 1
ATOM 691 C C . VAL A 1 98 ? -11.835 1.208 21.828 1.00 90.12 98 VAL A C 1
ATOM 693 O O . VAL A 1 98 ? -12.305 0.085 21.696 1.00 90.12 98 VAL A O 1
ATOM 696 N N . ASN A 1 99 ? -12.463 2.171 22.508 1.00 90.44 99 ASN A N 1
ATOM 697 C CA . ASN A 1 99 ? -13.758 1.949 23.151 1.00 90.44 99 ASN A CA 1
ATOM 698 C C . ASN A 1 99 ? -14.854 1.638 22.125 1.00 90.44 99 ASN A C 1
ATOM 700 O O . ASN A 1 99 ? -15.565 0.657 22.298 1.00 90.44 99 ASN A O 1
ATOM 704 N N . ALA A 1 100 ? -14.941 2.397 21.027 1.00 93.00 100 ALA A N 1
ATOM 705 C CA . ALA A 1 100 ? -15.921 2.131 19.974 1.00 93.00 100 ALA A CA 1
ATOM 706 C C . ALA A 1 100 ? -15.703 0.758 19.317 1.00 93.00 100 ALA A C 1
ATOM 708 O O . ALA A 1 100 ? -16.659 0.012 19.115 1.00 93.00 100 ALA A O 1
ATOM 709 N N . ALA A 1 101 ? -14.446 0.396 19.038 1.00 92.25 101 ALA A N 1
ATOM 710 C CA . ALA A 1 101 ? -14.104 -0.915 18.493 1.00 92.25 101 ALA A CA 1
ATOM 711 C C . ALA A 1 101 ? -14.429 -2.056 19.480 1.00 92.25 101 ALA A C 1
ATOM 713 O O . ALA A 1 101 ? -14.951 -3.092 19.075 1.00 92.25 101 ALA A O 1
ATOM 714 N N . ALA A 1 102 ? -14.177 -1.858 20.779 1.00 90.81 102 ALA A N 1
ATOM 715 C CA . ALA A 1 102 ? -14.513 -2.825 21.821 1.00 90.81 102 ALA A CA 1
ATOM 716 C C . ALA A 1 102 ? -16.030 -2.987 21.984 1.00 90.81 102 ALA A C 1
ATOM 718 O O . ALA A 1 102 ? -16.520 -4.111 22.079 1.00 90.81 102 ALA A O 1
ATOM 719 N N . ASP A 1 103 ? -16.786 -1.889 21.987 1.00 91.88 103 ASP A N 1
ATOM 720 C CA . ASP A 1 103 ? -18.244 -1.931 22.077 1.00 91.88 103 ASP A CA 1
ATOM 721 C C . ASP A 1 103 ? -18.854 -2.634 20.862 1.00 91.88 103 ASP A C 1
ATOM 723 O O . ASP A 1 103 ? -19.763 -3.449 21.031 1.00 91.88 103 ASP A O 1
ATOM 727 N N . ALA A 1 104 ? -18.312 -2.414 19.662 1.00 93.06 104 ALA A N 1
ATOM 728 C CA . ALA A 1 104 ? -18.738 -3.126 18.464 1.00 93.06 104 ALA A CA 1
ATOM 729 C C . ALA A 1 104 ? -18.436 -4.628 18.541 1.00 93.06 104 ALA A C 1
ATOM 731 O O . ALA A 1 104 ? -19.314 -5.452 18.285 1.00 93.06 104 ALA A O 1
ATOM 732 N N . LEU A 1 105 ? -17.233 -4.996 18.987 1.00 91.25 105 LEU A N 1
ATOM 733 C CA . LEU A 1 105 ? -16.837 -6.391 19.180 1.00 91.25 105 LEU A CA 1
ATOM 734 C C . LEU A 1 105 ? -17.723 -7.105 20.219 1.00 91.25 105 LEU A C 1
ATOM 736 O O . LEU A 1 105 ? -18.091 -8.270 20.064 1.00 91.25 105 LEU A O 1
ATOM 740 N N . LEU A 1 106 ? -18.131 -6.386 21.267 1.00 88.50 106 LEU A N 1
ATOM 741 C CA . LEU A 1 106 ? -19.049 -6.877 22.296 1.00 88.50 106 LEU A CA 1
ATOM 742 C C . LEU A 1 106 ? -20.525 -6.801 21.872 1.00 88.50 106 LEU A C 1
ATOM 744 O O . LEU A 1 106 ? -21.384 -7.326 22.582 1.00 88.50 106 LEU A O 1
ATOM 748 N N . GLY A 1 107 ? -20.840 -6.237 20.703 1.00 90.31 107 GLY A N 1
ATOM 749 C CA . GLY A 1 107 ? -22.201 -6.048 20.188 1.00 90.31 107 GLY A CA 1
ATOM 750 C C . GLY A 1 107 ? -23.036 -5.040 20.980 1.00 90.31 107 GLY A C 1
ATOM 751 O O . GLY A 1 107 ? -24.257 -5.147 21.003 1.00 90.31 107 GLY A O 1
ATOM 752 N N . ARG A 1 108 ? -22.382 -4.103 21.671 1.00 91.06 108 ARG A N 1
ATOM 753 C CA . ARG A 1 108 ? -23.008 -2.968 22.366 1.00 91.06 108 ARG A CA 1
ATOM 754 C C . ARG A 1 108 ? -23.250 -1.787 21.426 1.00 91.06 108 ARG A C 1
ATOM 756 O O . ARG A 1 108 ? -24.132 -0.976 21.679 1.00 91.06 108 ARG A O 1
ATOM 763 N N . SER A 1 109 ? -22.468 -1.702 20.354 1.00 93.00 109 SER A N 1
ATOM 764 C CA . SER A 1 109 ? -22.604 -0.729 19.273 1.00 93.00 109 SER A CA 1
ATOM 765 C C . SER A 1 109 ? -22.299 -1.398 17.927 1.00 93.00 109 SER A C 1
ATOM 767 O O . SER A 1 109 ? -22.107 -2.614 17.850 1.00 93.00 109 SER A O 1
ATOM 769 N N . SER A 1 110 ? -22.296 -0.632 16.839 1.00 91.69 110 SER A N 1
ATOM 770 C CA . SER A 1 110 ? -21.883 -1.116 15.521 1.00 91.69 110 SER A CA 1
ATOM 771 C C . SER A 1 110 ? -20.966 -0.098 14.860 1.00 91.69 110 SER A C 1
ATOM 773 O O . SER A 1 110 ? -21.201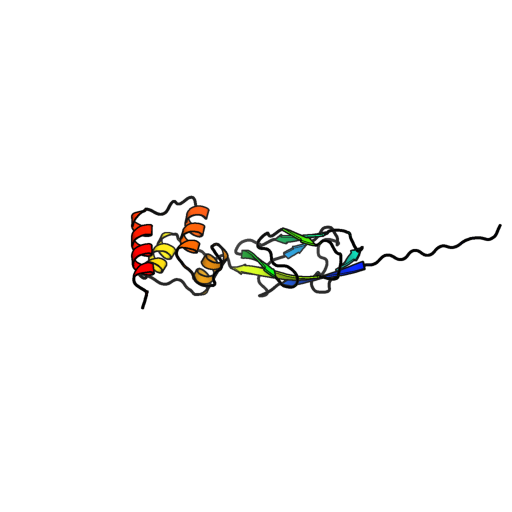 1.106 14.952 1.00 91.69 110 SER A O 1
ATOM 775 N N . LEU A 1 111 ? -19.917 -0.596 14.208 1.00 94.38 111 LEU A N 1
ATOM 776 C CA . LEU A 1 111 ? -19.059 0.199 13.335 1.00 94.38 111 LEU A CA 1
ATOM 777 C C . LEU A 1 111 ? -19.768 0.441 12.001 1.00 94.38 111 LEU A C 1
ATOM 779 O O . LEU A 1 111 ? -20.587 -0.373 11.568 1.00 94.38 111 LEU A O 1
ATOM 783 N N . THR A 1 112 ? -19.417 1.527 11.314 1.00 93.75 112 THR A N 1
ATOM 784 C CA . THR A 1 112 ? -19.768 1.654 9.894 1.00 93.75 112 THR A CA 1
ATOM 785 C C . THR A 1 112 ? -19.030 0.591 9.074 1.00 93.75 112 THR A C 1
ATOM 787 O O . THR A 1 112 ? -18.005 0.056 9.504 1.00 93.75 112 THR A O 1
ATOM 790 N N . ALA A 1 113 ? -19.518 0.296 7.864 1.00 90.19 113 ALA A N 1
ATOM 791 C CA . ALA A 1 113 ? -18.844 -0.641 6.961 1.00 90.19 113 ALA A CA 1
ATOM 792 C C . ALA A 1 113 ? -17.392 -0.217 6.665 1.00 90.19 113 ALA A C 1
ATOM 794 O O . ALA A 1 113 ? -16.492 -1.053 6.627 1.00 90.19 113 ALA A O 1
ATOM 795 N N . GLU A 1 114 ? -17.156 1.090 6.528 1.00 88.19 114 GLU A N 1
ATOM 796 C CA . GLU A 1 114 ? -15.823 1.649 6.300 1.00 88.19 114 GLU A CA 1
ATOM 797 C C . GLU A 1 114 ? -14.912 1.471 7.521 1.00 88.19 114 GLU A C 1
ATOM 799 O O . GLU A 1 114 ? -13.772 1.044 7.380 1.00 88.19 114 GLU A O 1
ATOM 804 N N . GLN A 1 115 ? -15.422 1.716 8.734 1.00 92.88 115 GLN A N 1
ATOM 805 C CA . GLN A 1 115 ? -14.671 1.494 9.972 1.00 92.88 115 GLN A CA 1
ATOM 806 C C . GLN A 1 115 ? -14.327 0.014 10.180 1.00 92.88 115 GLN A C 1
ATOM 808 O O . GLN A 1 115 ? -13.206 -0.305 10.570 1.00 92.88 115 GLN A O 1
ATOM 813 N N . ALA A 1 116 ? -15.272 -0.890 9.912 1.00 92.50 116 ALA A N 1
ATOM 814 C CA . ALA A 1 116 ? -15.042 -2.327 10.017 1.00 92.50 116 ALA A CA 1
ATOM 815 C C . ALA A 1 116 ? -13.987 -2.799 9.004 1.00 92.50 116 ALA A C 1
ATOM 817 O O . ALA A 1 116 ? -13.046 -3.492 9.383 1.00 92.50 116 ALA A O 1
ATOM 818 N N . SER A 1 117 ? -14.092 -2.360 7.744 1.00 89.88 117 SER A N 1
ATOM 819 C CA . SER A 1 117 ? -13.105 -2.669 6.704 1.00 89.88 117 SER A CA 1
ATOM 820 C C . SER A 1 117 ? -11.729 -2.069 7.013 1.00 89.88 117 SER A C 1
ATOM 822 O O . SER A 1 117 ? -10.710 -2.732 6.825 1.00 89.88 117 SER A O 1
ATOM 824 N N . TYR A 1 118 ? -11.683 -0.847 7.553 1.00 90.25 118 TYR A N 1
ATOM 825 C CA . TYR A 1 118 ? -10.448 -0.216 8.010 1.00 90.25 118 TYR A CA 1
ATOM 826 C C . TYR A 1 118 ? -9.742 -1.066 9.074 1.00 90.25 118 TYR A C 1
ATOM 828 O O . TYR A 1 118 ? -8.550 -1.348 8.941 1.00 90.25 118 TYR A O 1
ATOM 836 N N . LEU A 1 119 ? -10.464 -1.514 10.105 1.00 92.50 119 LEU A N 1
ATOM 837 C CA . LEU A 1 119 ? -9.878 -2.322 11.175 1.00 92.50 119 LEU A CA 1
ATOM 838 C C . LEU A 1 119 ? -9.445 -3.712 10.687 1.00 92.50 119 LEU A C 1
ATOM 840 O O . LEU A 1 119 ? -8.315 -4.100 10.979 1.00 92.50 119 LEU A O 1
ATOM 844 N N . ASP A 1 120 ? -10.271 -4.401 9.894 1.00 91.31 120 ASP A N 1
ATOM 845 C CA . ASP A 1 120 ? -9.930 -5.694 9.272 1.00 91.31 120 ASP A CA 1
ATOM 846 C C . ASP A 1 120 ? -8.652 -5.592 8.421 1.00 91.31 120 ASP A C 1
ATOM 848 O O . ASP A 1 120 ? -7.688 -6.339 8.603 1.00 91.31 120 ASP A O 1
ATOM 852 N N . SER A 1 121 ? -8.564 -4.568 7.566 1.00 88.69 121 SER A N 1
ATOM 853 C CA . SER A 1 121 ? -7.405 -4.351 6.691 1.00 88.69 121 SER A CA 1
ATOM 854 C C . SER A 1 121 ? -6.089 -4.071 7.443 1.00 88.69 121 SER A C 1
ATOM 856 O O . SER A 1 121 ? -4.996 -4.255 6.893 1.00 88.69 121 SER A O 1
ATOM 858 N N . ARG A 1 122 ? -6.176 -3.607 8.695 1.00 87.44 122 ARG A N 1
ATOM 859 C CA . ARG A 1 122 ? -5.043 -3.321 9.589 1.00 87.44 122 ARG A CA 1
ATOM 860 C C . ARG A 1 122 ? -4.715 -4.493 10.514 1.00 87.44 122 ARG A C 1
ATOM 862 O O . ARG A 1 122 ? -3.649 -4.478 11.132 1.00 87.44 122 ARG A O 1
ATOM 869 N N . GLY A 1 123 ? -5.617 -5.461 10.621 1.00 90.69 123 GLY A N 1
ATOM 870 C CA . GLY A 1 123 ? -5.488 -6.643 11.450 1.00 90.69 123 GLY A CA 1
ATOM 871 C C . GLY A 1 123 ? -5.111 -7.880 10.651 1.00 90.69 123 GLY A C 1
ATOM 872 O O . GLY A 1 123 ? -4.043 -7.927 10.035 1.00 90.69 123 GLY A O 1
ATOM 873 N N . ASN A 1 124 ? -5.951 -8.910 10.727 1.00 87.94 124 ASN A N 1
ATOM 874 C CA . ASN A 1 124 ? -5.692 -10.216 10.124 1.00 87.94 124 ASN A CA 1
ATOM 875 C C . ASN A 1 124 ? -6.205 -10.331 8.673 1.00 87.94 124 ASN A C 1
ATOM 877 O O . ASN A 1 124 ? -5.822 -11.281 7.988 1.00 87.94 124 ASN A O 1
ATOM 881 N N . ARG A 1 125 ? -6.978 -9.342 8.195 1.00 89.12 125 ARG A N 1
ATOM 882 C CA . ARG A 1 125 ? -7.522 -9.249 6.831 1.00 89.12 125 ARG A CA 1
ATOM 883 C C . ARG A 1 125 ? -8.336 -10.471 6.408 1.00 89.12 125 ARG A C 1
ATOM 885 O O . ARG A 1 125 ? -8.145 -10.987 5.303 1.00 89.12 125 ARG A O 1
ATOM 892 N N . ASN A 1 126 ? -9.210 -10.967 7.275 1.00 88.56 126 ASN A N 1
ATOM 893 C CA . ASN A 1 126 ? -10.074 -12.102 6.953 1.00 88.56 126 ASN A CA 1
ATOM 894 C C . ASN A 1 126 ? -11.423 -11.689 6.331 1.00 88.56 126 ASN A C 1
ATOM 896 O O . ASN A 1 126 ? -12.229 -12.553 5.985 1.00 88.56 126 ASN A O 1
ATOM 900 N N . GLY A 1 127 ? -11.638 -10.385 6.140 1.00 88.81 127 GLY A N 1
ATOM 901 C CA . GLY A 1 127 ? -12.821 -9.805 5.512 1.00 88.81 127 GLY A CA 1
ATOM 902 C C . GLY A 1 127 ? -13.916 -9.418 6.503 1.00 88.81 127 GLY A C 1
ATOM 903 O O . GLY A 1 127 ? -14.974 -8.946 6.082 1.00 88.81 127 GLY A O 1
ATOM 904 N N . THR A 1 128 ? -13.691 -9.593 7.806 1.00 91.94 128 THR A N 1
ATOM 905 C CA . THR A 1 128 ? -14.650 -9.242 8.854 1.00 91.94 128 THR A CA 1
ATOM 906 C C . THR A 1 128 ? -13.939 -8.700 10.078 1.00 91.94 128 THR A C 1
ATOM 908 O O . THR A 1 128 ? -13.020 -9.327 10.574 1.00 91.94 128 THR A O 1
ATOM 911 N N . PHE A 1 129 ? -14.435 -7.591 10.634 1.00 92.62 129 PHE A N 1
ATOM 912 C CA . PHE A 1 129 ? -13.901 -7.084 11.895 1.00 92.62 129 PHE A CA 1
ATOM 913 C C . PHE A 1 129 ? -14.131 -8.082 13.039 1.00 92.62 129 PHE A C 1
ATOM 915 O O . PHE A 1 129 ? -15.278 -8.352 13.414 1.00 92.62 129 PHE A O 1
ATOM 922 N N . ASP A 1 130 ? -13.041 -8.576 13.621 1.00 91.50 130 ASP A N 1
ATOM 923 C CA . ASP A 1 130 ? -13.068 -9.525 14.727 1.00 91.50 130 ASP A CA 1
ATOM 924 C C . ASP A 1 130 ? -12.066 -9.205 15.856 1.00 91.50 130 ASP A C 1
ATOM 926 O O . ASP A 1 130 ? -11.498 -8.113 15.971 1.00 91.50 130 ASP A O 1
ATOM 930 N N . LEU A 1 131 ? -11.886 -10.166 16.768 1.00 89.81 131 LEU A N 1
ATOM 931 C CA . LEU A 1 131 ? -10.974 -10.026 17.901 1.00 89.81 131 LEU A CA 1
ATOM 932 C C . LEU A 1 131 ? -9.516 -9.833 17.461 1.00 89.81 131 LEU A C 1
ATOM 934 O O . LEU A 1 131 ? -8.785 -9.081 18.104 1.00 89.81 131 LEU A O 1
ATOM 938 N N . GLY A 1 132 ? -9.075 -10.513 16.406 1.00 89.69 132 GLY A N 1
ATOM 939 C CA . GLY A 1 132 ? -7.727 -10.381 15.865 1.00 89.69 132 GLY A CA 1
ATOM 940 C C . GLY A 1 132 ? -7.447 -8.954 15.406 1.00 89.69 132 GLY A C 1
ATOM 941 O O . GLY A 1 132 ? -6.406 -8.390 15.758 1.00 89.69 132 GLY A O 1
ATOM 942 N N . ASP A 1 133 ? -8.407 -8.340 14.721 1.00 92.62 133 ASP A N 1
ATOM 943 C CA . ASP A 1 133 ? -8.297 -6.957 14.252 1.00 92.62 133 ASP A CA 1
ATOM 944 C C . ASP A 1 133 ? -8.320 -5.960 15.395 1.00 92.62 133 ASP A C 1
ATOM 946 O O . ASP A 1 133 ? -7.486 -5.055 15.459 1.00 92.62 133 ASP A O 1
ATOM 950 N N . PHE A 1 134 ? -9.226 -6.160 16.352 1.00 92.94 134 PHE A N 1
ATOM 951 C CA . PHE A 1 134 ? -9.278 -5.344 17.556 1.00 92.94 134 PHE A CA 1
ATOM 952 C C . PHE A 1 134 ? -7.953 -5.383 18.329 1.00 92.94 134 PHE A C 1
ATOM 954 O O . PHE A 1 134 ? -7.457 -4.348 18.776 1.00 92.94 134 PHE A O 1
ATOM 961 N N . LEU A 1 135 ? -7.349 -6.565 18.470 1.00 90.44 135 LEU A N 1
ATOM 962 C CA . LEU A 1 135 ? -6.059 -6.724 19.137 1.00 90.44 135 LEU A CA 1
ATOM 963 C C . LEU A 1 135 ? -4.931 -6.025 18.385 1.00 90.44 135 LEU A C 1
ATOM 965 O O . LEU A 1 135 ? -4.098 -5.369 19.012 1.00 90.44 135 LEU A O 1
ATOM 969 N N . ALA A 1 136 ? -4.883 -6.178 17.061 1.00 90.62 136 ALA A N 1
ATOM 970 C CA . ALA A 1 136 ? -3.905 -5.495 16.225 1.00 90.62 136 ALA A CA 1
ATOM 971 C C . ALA A 1 136 ? -4.050 -3.972 16.356 1.00 90.62 136 ALA A C 1
ATOM 973 O O . ALA A 1 136 ? -3.063 -3.269 16.579 1.00 90.62 136 ALA A O 1
ATOM 974 N N . PHE A 1 137 ? -5.288 -3.479 16.318 1.00 91.31 137 PHE A N 1
ATOM 975 C CA . PHE A 1 137 ? -5.623 -2.074 16.486 1.00 91.31 137 PHE A CA 1
ATOM 976 C C . PHE A 1 137 ? -5.215 -1.526 17.862 1.00 91.31 137 PHE A C 1
ATOM 978 O O . PHE A 1 137 ? -4.527 -0.508 17.935 1.00 91.31 137 PHE A O 1
ATOM 985 N N . ALA A 1 138 ? -5.560 -2.219 18.951 1.00 90.44 138 ALA A N 1
ATOM 986 C CA . ALA A 1 138 ? -5.204 -1.800 20.305 1.00 90.44 138 ALA A CA 1
ATOM 987 C C . ALA A 1 138 ? -3.680 -1.765 20.512 1.00 90.44 138 ALA A C 1
ATOM 989 O O . ALA A 1 138 ? -3.144 -0.770 21.002 1.00 90.44 138 ALA A O 1
ATOM 990 N N . ARG A 1 139 ? -2.964 -2.806 20.061 1.00 89.19 139 ARG A N 1
ATOM 991 C CA . ARG A 1 139 ? -1.494 -2.863 20.134 1.00 89.19 139 ARG A CA 1
ATOM 992 C C . ARG A 1 139 ? -0.834 -1.744 19.338 1.00 89.19 139 ARG A C 1
ATOM 994 O O . ARG A 1 139 ? 0.131 -1.162 19.821 1.00 89.19 139 ARG A O 1
ATOM 1001 N N . ALA A 1 140 ? -1.362 -1.413 18.158 1.00 86.81 140 ALA A N 1
ATOM 1002 C CA . ALA A 1 140 ? -0.860 -0.305 17.346 1.00 86.81 140 ALA A CA 1
ATOM 1003 C C . ALA A 1 140 ? -0.995 1.059 18.049 1.00 86.81 140 ALA A C 1
ATOM 1005 O O . ALA A 1 140 ? -0.236 1.973 17.745 1.00 86.81 140 ALA A O 1
ATOM 1006 N N . GLN A 1 141 ? -1.920 1.189 19.005 1.00 86.06 141 GLN A N 1
ATOM 1007 C CA . GLN A 1 141 ? -2.073 2.372 19.859 1.00 86.06 141 GLN A CA 1
ATOM 1008 C C . GLN A 1 141 ? -1.325 2.260 21.201 1.00 86.06 141 GLN A C 1
ATOM 1010 O O . GLN A 1 141 ? -1.503 3.102 22.077 1.00 86.06 141 GLN A O 1
ATOM 1015 N N . GLY A 1 142 ? -0.510 1.217 21.399 1.00 86.06 142 GLY A N 1
ATOM 1016 C CA . GLY A 1 142 ? 0.182 0.956 22.666 1.00 86.06 142 GLY A CA 1
ATOM 1017 C C . GLY A 1 142 ? -0.748 0.519 23.803 1.00 86.06 142 GLY A C 1
ATOM 1018 O O . GLY A 1 142 ? -0.339 0.472 24.962 1.00 86.06 142 GLY A O 1
ATOM 1019 N N . ILE A 1 143 ? -2.001 0.185 23.493 1.00 84.50 143 ILE A N 1
ATOM 1020 C CA . ILE A 1 143 ? -3.005 -0.229 24.467 1.00 84.50 143 ILE A CA 1
ATOM 1021 C C . ILE A 1 143 ? -2.985 -1.751 24.559 1.00 84.50 143 ILE A C 1
ATOM 1023 O O . ILE A 1 143 ? -3.188 -2.456 23.573 1.00 84.50 143 ILE A O 1
ATOM 1027 N N . SER A 1 144 ? -2.780 -2.267 25.769 1.00 80.31 144 SER A N 1
ATOM 1028 C CA . SER A 1 144 ? -3.005 -3.682 26.073 1.00 80.31 144 SER A CA 1
ATOM 1029 C C . SER A 1 144 ? -4.450 -3.871 26.537 1.00 80.31 144 SER A C 1
ATOM 1031 O O . SER A 1 144 ? -4.802 -3.383 27.616 1.00 80.31 144 SER A O 1
ATOM 1033 N N . PRO A 1 145 ? -5.315 -4.550 25.760 1.00 71.62 145 PRO A N 1
ATOM 1034 C CA . PRO A 1 145 ? -6.693 -4.787 26.167 1.00 71.62 145 PRO A CA 1
ATOM 1035 C C . PRO A 1 1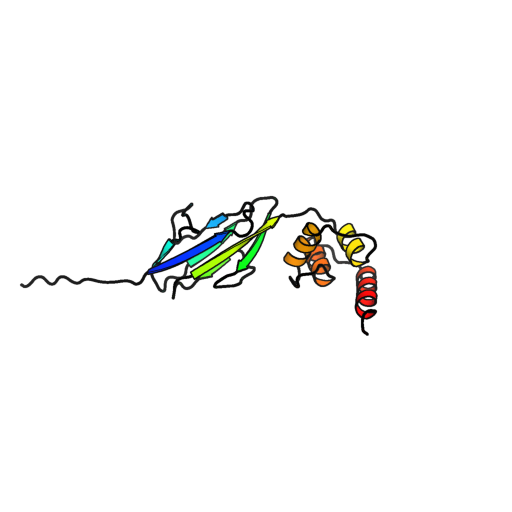45 ? -6.752 -5.571 27.478 1.00 71.62 145 PRO A C 1
ATOM 1037 O O . PRO A 1 145 ? -6.031 -6.550 27.669 1.00 71.62 145 PRO A O 1
ATOM 1040 N N . ARG A 1 146 ? -7.627 -5.150 28.397 1.00 70.12 146 ARG A N 1
ATOM 1041 C CA . ARG A 1 146 ? -7.797 -5.828 29.689 1.00 70.12 146 ARG A CA 1
ATOM 1042 C C . ARG A 1 146 ? -8.269 -7.269 29.480 1.00 70.12 146 ARG A C 1
ATOM 1044 O O . ARG A 1 146 ? -9.157 -7.519 28.666 1.00 70.12 146 ARG A O 1
ATOM 1051 N N . ALA A 1 147 ? -7.768 -8.188 30.306 1.00 66.19 147 ALA A N 1
ATOM 1052 C CA . ALA A 1 147 ? -8.139 -9.605 30.269 1.00 66.19 147 ALA A CA 1
ATOM 1053 C C . ALA A 1 147 ? -9.663 -9.845 30.333 1.00 66.19 147 ALA A C 1
ATOM 1055 O O . ALA A 1 147 ? -10.169 -10.749 29.679 1.00 66.19 147 ALA A O 1
ATOM 1056 N N . ALA A 1 148 ? -10.414 -9.002 31.049 1.00 60.41 148 ALA A N 1
ATOM 1057 C CA . ALA A 1 148 ? -11.874 -9.100 31.129 1.00 60.41 148 ALA A CA 1
ATOM 1058 C C . ALA A 1 148 ? -12.582 -8.863 29.779 1.00 60.41 148 ALA A C 1
ATOM 1060 O O . ALA A 1 148 ? -13.542 -9.560 29.463 1.00 60.41 148 ALA A O 1
ATOM 1061 N N . VAL A 1 149 ? -12.092 -7.919 28.963 1.00 67.44 149 VAL A N 1
ATOM 1062 C CA . VAL A 1 149 ? -12.625 -7.679 27.608 1.00 67.44 149 VAL A CA 1
ATOM 1063 C C . VAL A 1 149 ? -12.308 -8.880 26.723 1.00 67.44 149 VAL A C 1
ATOM 1065 O O . VAL A 1 149 ? -13.186 -9.394 26.041 1.00 67.44 149 VAL A O 1
ATOM 1068 N N . MET A 1 150 ? -11.080 -9.396 26.816 1.00 70.12 150 MET A N 1
ATOM 1069 C CA . MET A 1 150 ? -10.647 -10.591 26.088 1.00 70.12 150 MET A CA 1
ATOM 1070 C C . MET A 1 150 ? -11.515 -11.817 26.406 1.00 70.12 150 MET A C 1
ATOM 1072 O O . MET A 1 150 ? -11.938 -12.522 25.494 1.00 70.12 150 MET A O 1
ATOM 1076 N N . GLN A 1 151 ? -11.828 -12.053 27.684 1.00 64.38 151 GLN A N 1
ATOM 1077 C CA . GLN A 1 151 ? -12.666 -13.182 28.098 1.00 64.38 151 GLN A CA 1
ATOM 1078 C C . GLN A 1 151 ? -14.126 -13.048 27.651 1.00 64.38 151 GLN A C 1
ATOM 1080 O O . GLN A 1 151 ? -14.716 -14.042 27.236 1.00 64.38 151 GLN A O 1
ATOM 1085 N N . GLN A 1 152 ? -14.699 -11.839 27.685 1.00 63.94 152 GLN A N 1
ATOM 1086 C CA . GLN A 1 152 ? -16.064 -11.601 27.198 1.00 63.94 152 GLN A CA 1
ATOM 1087 C C . GLN A 1 152 ? -16.203 -11.829 25.688 1.00 63.94 152 GLN A C 1
ATOM 1089 O O . GLN A 1 152 ? -17.257 -12.258 25.227 1.00 63.94 152 GLN A O 1
ATOM 1094 N N . VAL A 1 153 ? -15.154 -11.558 24.911 1.00 66.38 153 VAL A N 1
ATOM 1095 C CA . VAL A 1 153 ? -15.170 -11.812 23.465 1.00 66.38 153 VAL A CA 1
ATOM 1096 C C . VAL A 1 153 ? -15.005 -13.303 23.172 1.00 66.38 153 VAL A C 1
ATOM 1098 O O . VAL A 1 153 ? -15.755 -13.843 22.365 1.00 66.38 153 VAL A O 1
ATOM 1101 N N . LEU A 1 154 ? -14.088 -13.982 23.870 1.00 67.19 154 LEU A N 1
ATOM 1102 C CA . LEU A 1 154 ? -13.860 -15.425 23.730 1.00 67.19 154 LEU A CA 1
ATOM 1103 C C . LEU A 1 154 ? -15.102 -16.260 24.077 1.00 67.19 154 LEU A C 1
ATOM 1105 O O . LEU A 1 154 ? -15.402 -17.235 23.392 1.00 67.19 154 LEU A O 1
ATOM 1109 N N . SER A 1 155 ? -15.851 -15.882 25.116 1.00 63.47 155 SER A N 1
ATOM 1110 C CA . SER A 1 155 ? -17.093 -16.580 25.469 1.00 63.47 155 SER A CA 1
ATOM 1111 C C . SER A 1 155 ? -18.192 -16.386 24.419 1.00 63.47 155 SER A C 1
ATOM 1113 O O . SER A 1 155 ? -18.980 -17.297 24.172 1.00 63.47 155 SER A O 1
ATOM 1115 N N . LYS A 1 156 ? -18.219 -15.228 23.750 1.00 62.56 156 LYS A N 1
ATOM 1116 C CA . LYS A 1 156 ? -19.194 -14.907 22.703 1.00 62.56 156 LYS A CA 1
ATOM 1117 C C . LYS A 1 156 ? -18.876 -15.585 21.365 1.00 62.56 156 LYS A C 1
ATOM 1119 O O . LYS A 1 156 ? -19.800 -15.960 20.650 1.00 62.56 156 LYS A O 1
ATOM 1124 N N . THR A 1 157 ? -17.597 -15.778 21.035 1.00 55.91 157 THR A N 1
ATOM 1125 C CA . THR A 1 157 ? -17.176 -16.509 19.828 1.00 55.91 157 THR A CA 1
ATOM 1126 C C . THR A 1 157 ? -17.277 -18.029 19.988 1.00 55.91 157 THR A C 1
ATOM 1128 O O . THR A 1 157 ? -17.588 -18.707 19.014 1.00 55.91 157 THR A O 1
ATOM 1131 N N . M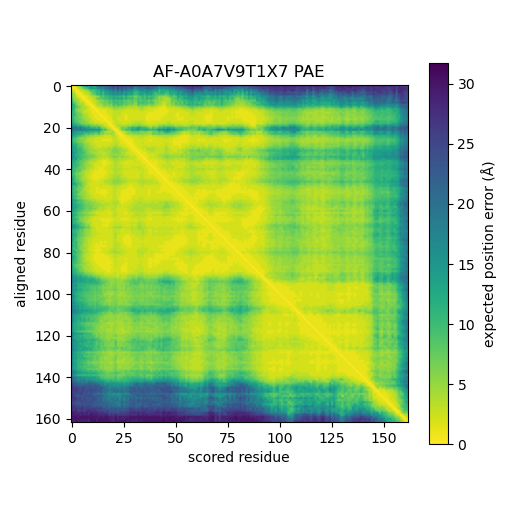ET A 1 158 ? -17.107 -18.571 21.202 1.00 54.97 158 MET A N 1
ATOM 1132 C CA . MET A 1 158 ? -17.301 -20.005 21.491 1.00 54.97 158 MET A CA 1
ATOM 1133 C C . MET A 1 158 ? -18.770 -20.422 21.678 1.00 54.97 158 MET A C 1
ATOM 1135 O O . MET A 1 158 ? -19.089 -21.596 21.529 1.00 54.97 158 MET A O 1
ATOM 1139 N N . GLY A 1 159 ? -19.686 -19.486 21.953 1.00 47.84 159 GLY A N 1
ATOM 1140 C CA . GLY A 1 159 ? -21.128 -19.760 22.058 1.00 47.84 159 GLY A CA 1
ATOM 1141 C C . GLY A 1 159 ? -21.854 -19.961 20.719 1.00 47.84 159 GLY A C 1
ATOM 1142 O O . GLY A 1 159 ? -23.077 -20.067 20.704 1.00 47.84 159 GLY A O 1
ATOM 1143 N N . LYS A 1 160 ? -21.126 -19.978 19.594 1.00 43.25 160 LYS A N 1
ATOM 1144 C CA . LYS A 1 160 ? -21.668 -20.137 18.237 1.00 43.25 160 LYS A CA 1
ATOM 1145 C C . LYS A 1 160 ? -21.058 -21.369 17.555 1.00 43.25 160 LYS A C 1
ATOM 1147 O O . LYS A 1 160 ? -20.415 -21.253 16.519 1.00 43.25 160 LYS A O 1
ATOM 1152 N N . ALA A 1 161 ? -21.242 -22.542 18.151 1.00 30.59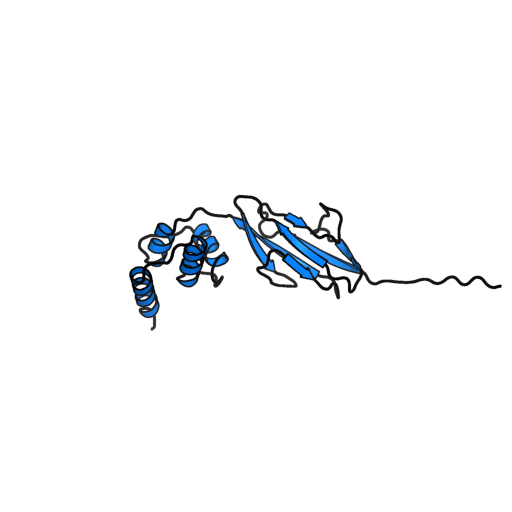 161 ALA A N 1
ATOM 1153 C CA . ALA A 1 161 ? -21.109 -23.825 17.461 1.00 30.59 161 ALA A CA 1
ATOM 1154 C C . ALA A 1 161 ? -22.511 -24.466 17.372 1.00 30.59 161 ALA A C 1
ATOM 1156 O O . ALA A 1 161 ? -23.247 -24.355 18.356 1.00 30.59 161 ALA A O 1
ATOM 1157 N N . PRO A 1 162 ? -22.919 -25.033 16.217 1.00 42.75 162 PRO A N 1
ATOM 1158 C CA . PRO A 1 162 ? -24.162 -25.799 16.110 1.00 42.75 162 PRO A CA 1
ATOM 1159 C C . PRO A 1 162 ? -24.132 -27.070 16.967 1.00 42.75 162 PRO A C 1
ATOM 1161 O O . PRO A 1 162 ? -23.023 -27.610 17.191 1.00 42.75 162 PRO A O 1
#

Foldseek 3Di:
DDDDDDDDDFDKAKEAEAEPPPPDKDKDKPQDPPPDHRNVTDIHTAQAKIKIAIDDDPQKDWLWKDFPDTDSDSIDIDRRNHYYYMYTYMAGDDDDDLVNLLCCLLVVDNDDPSRQCNLCSQFVVPSGRYPRSSCSVCVVVVHDDDVVSVVSNVVVVVVPDD